Protein AF-A0A1A8UQA7-F1 (afdb_monomer_lite)

pLDDT: mean 80.78, std 19.86, range [33.59, 98.88]

Structure (mmCIF, N/CA/C/O backbone):
data_AF-A0A1A8UQA7-F1
#
_entry.id   AF-A0A1A8UQA7-F1
#
loop_
_atom_site.group_PDB
_atom_site.id
_atom_site.type_symbol
_atom_site.label_atom_id
_atom_site.label_alt_id
_atom_site.label_comp_id
_atom_site.label_asym_id
_atom_site.label_entity_id
_atom_site.label_seq_id
_atom_site.pdbx_PDB_ins_code
_atom_site.Cartn_x
_atom_site.Cartn_y
_atom_site.Cartn_z
_atom_site.occupancy
_atom_site.B_iso_or_equiv
_atom_site.auth_seq_id
_atom_site.auth_comp_id
_atom_site.auth_asym_id
_atom_site.auth_atom_id
_atom_site.pdbx_PDB_model_num
ATOM 1 N N . MET A 1 1 ? -26.616 -24.983 -10.874 1.00 41.97 1 MET A N 1
ATOM 2 C CA . MET A 1 1 ? -25.338 -25.731 -10.899 1.00 41.97 1 MET A CA 1
ATOM 3 C C . MET A 1 1 ? -24.311 -24.771 -11.499 1.00 41.97 1 MET A C 1
ATOM 5 O O . MET A 1 1 ? -24.451 -24.433 -12.657 1.00 41.97 1 MET A O 1
ATOM 9 N N . ASN A 1 2 ? -23.478 -24.057 -10.746 1.00 33.59 2 ASN A N 1
ATOM 10 C CA . ASN A 1 2 ? -22.317 -24.590 -10.046 1.00 33.59 2 ASN A CA 1
ATOM 11 C C . ASN A 1 2 ? -21.901 -23.661 -8.901 1.00 33.59 2 ASN A C 1
ATOM 13 O O . ASN A 1 2 ? -21.553 -22.502 -9.117 1.00 33.59 2 ASN A O 1
ATOM 17 N N . ALA A 1 3 ? -21.885 -24.220 -7.696 1.00 44.72 3 ALA A N 1
ATOM 18 C CA . ALA A 1 3 ? -21.107 -23.713 -6.586 1.00 44.72 3 ALA A CA 1
ATOM 19 C C . ALA A 1 3 ? -19.657 -24.179 -6.787 1.00 44.72 3 ALA A C 1
ATOM 21 O O . ALA A 1 3 ? -19.329 -25.331 -6.518 1.00 44.72 3 ALA A O 1
ATOM 22 N N . THR A 1 4 ? -18.780 -23.308 -7.283 1.00 50.03 4 THR A N 1
ATOM 23 C CA . THR A 1 4 ? -17.335 -23.542 -7.174 1.00 50.03 4 THR A CA 1
ATOM 24 C C . THR A 1 4 ? -16.897 -23.093 -5.789 1.00 50.03 4 THR A C 1
ATOM 26 O O . THR A 1 4 ? -16.721 -21.899 -5.537 1.00 50.03 4 THR A O 1
ATOM 29 N N . GLY A 1 5 ? -16.771 -24.062 -4.882 1.00 38.97 5 GLY A N 1
ATOM 30 C CA . GLY A 1 5 ? -16.192 -23.871 -3.561 1.00 38.97 5 GLY A CA 1
ATOM 31 C C . GLY A 1 5 ? -14.810 -23.232 -3.663 1.00 38.97 5 GLY A C 1
ATOM 32 O O . GLY A 1 5 ? -13.873 -23.819 -4.198 1.00 38.97 5 GLY A O 1
ATOM 33 N N . HIS A 1 6 ? -14.682 -22.015 -3.138 1.00 50.28 6 HIS A N 1
ATOM 34 C CA . HIS A 1 6 ? -13.389 -21.388 -2.903 1.00 50.28 6 HIS A CA 1
ATOM 35 C C . HIS A 1 6 ? -12.831 -21.954 -1.592 1.00 50.28 6 HIS A C 1
ATOM 37 O O . HIS A 1 6 ? -13.003 -21.384 -0.515 1.00 50.28 6 HIS A O 1
ATOM 43 N N . LEU A 1 7 ? -12.183 -23.117 -1.687 1.00 46.03 7 LEU A N 1
ATOM 44 C CA . LEU A 1 7 ? -11.185 -23.522 -0.703 1.00 46.03 7 LEU A CA 1
ATOM 45 C C . LEU A 1 7 ? -10.162 -22.387 -0.584 1.00 46.03 7 LEU A C 1
ATOM 47 O O . LEU A 1 7 ? -9.709 -21.839 -1.588 1.00 46.03 7 LEU A O 1
ATOM 51 N N . ALA A 1 8 ? -9.851 -22.007 0.650 1.00 47.38 8 ALA A N 1
ATOM 52 C CA . ALA A 1 8 ? -9.021 -20.870 1.011 1.00 47.38 8 ALA A CA 1
ATOM 53 C C . ALA A 1 8 ? -7.565 -20.996 0.507 1.00 47.38 8 ALA A C 1
ATOM 55 O O . ALA A 1 8 ? -6.640 -21.236 1.278 1.00 47.38 8 ALA A O 1
ATOM 56 N N . ALA A 1 9 ? -7.337 -20.763 -0.786 1.00 51.66 9 ALA A N 1
ATOM 57 C CA . ALA A 1 9 ? -6.061 -20.281 -1.291 1.00 51.66 9 ALA A CA 1
ATOM 58 C C . ALA A 1 9 ? -5.902 -18.849 -0.766 1.00 51.66 9 ALA A C 1
ATOM 60 O O . ALA A 1 9 ? -6.689 -17.966 -1.112 1.00 51.66 9 ALA A O 1
ATOM 61 N N . GLY A 1 10 ? -4.951 -18.623 0.146 1.00 62.53 10 GLY A N 1
ATOM 62 C CA . GLY A 1 10 ? -4.757 -17.318 0.778 1.00 62.53 10 GLY A CA 1
ATOM 63 C C . GLY A 1 10 ? -4.696 -16.213 -0.275 1.00 62.53 10 GLY A C 1
ATOM 64 O O . GLY A 1 10 ? -3.774 -16.185 -1.086 1.00 62.53 10 GLY A O 1
ATOM 65 N N . SER A 1 11 ? -5.701 -15.331 -0.291 1.00 85.94 11 SER A N 1
ATOM 66 C CA . SER A 1 11 ? -5.824 -14.319 -1.343 1.00 85.94 11 SER A CA 1
ATOM 67 C C . SER A 1 11 ? -4.550 -13.470 -1.433 1.00 85.94 11 SER A C 1
ATOM 69 O O . SER A 1 11 ? -3.936 -13.156 -0.412 1.00 85.94 11 SER A O 1
ATOM 71 N N . LEU A 1 12 ? -4.127 -13.108 -2.644 1.00 97.31 12 LEU A N 1
ATOM 72 C CA . LEU A 1 12 ? -2.979 -12.225 -2.844 1.00 97.31 12 LEU A CA 1
ATOM 73 C C . LEU A 1 12 ? -3.402 -10.759 -2.717 1.00 97.31 12 LEU A C 1
ATOM 75 O O . LEU A 1 12 ? -4.523 -10.368 -3.041 1.00 97.31 12 LEU A O 1
ATOM 79 N N . CYS A 1 13 ? -2.481 -9.920 -2.257 1.00 98.44 13 CYS A N 1
ATOM 80 C CA . CYS A 1 13 ? -2.678 -8.485 -2.157 1.00 98.44 13 CYS A CA 1
ATOM 81 C C . CYS A 1 13 ? -2.828 -7.882 -3.557 1.00 98.44 13 CYS A C 1
ATOM 83 O O . CYS A 1 13 ? -1.861 -7.838 -4.318 1.00 98.44 13 CYS A O 1
ATOM 85 N N . ALA A 1 14 ? -3.988 -7.298 -3.859 1.00 98.12 14 ALA A N 1
ATOM 86 C CA . ALA A 1 14 ? -4.275 -6.694 -5.165 1.00 98.12 14 ALA A CA 1
ATOM 87 C C . ALA A 1 14 ? -3.343 -5.513 -5.531 1.00 98.12 14 ALA A C 1
ATOM 89 O O . ALA A 1 14 ? -3.303 -5.053 -6.672 1.00 98.12 14 ALA A O 1
ATOM 90 N N . ILE A 1 15 ? -2.569 -5.000 -4.566 1.00 98.69 15 ILE A N 1
ATOM 91 C CA . ILE A 1 15 ? -1.658 -3.870 -4.754 1.00 98.69 15 ILE A CA 1
ATOM 92 C C . ILE A 1 15 ? -0.243 -4.347 -5.084 1.00 98.69 15 ILE A C 1
ATOM 94 O O . ILE A 1 15 ? 0.372 -3.806 -5.997 1.00 98.69 15 ILE A O 1
ATOM 98 N N . CYS A 1 16 ? 0.301 -5.315 -4.349 1.00 98.56 16 CYS A N 1
ATOM 99 C CA . CYS A 1 16 ? 1.714 -5.689 -4.472 1.00 98.56 16 CYS A CA 1
ATOM 100 C C . CYS A 1 16 ? 1.970 -7.191 -4.633 1.00 98.56 16 CYS A C 1
ATOM 102 O O . CYS A 1 16 ? 3.125 -7.588 -4.629 1.00 98.56 16 CYS A O 1
ATOM 104 N N . GLY A 1 17 ? 0.932 -8.026 -4.717 1.00 98.00 17 GLY A N 1
ATOM 105 C CA . GLY A 1 17 ? 1.064 -9.479 -4.895 1.00 98.00 17 GLY A CA 1
ATOM 106 C C . GLY A 1 17 ? 1.566 -10.254 -3.671 1.00 98.00 17 GLY A C 1
ATOM 107 O O . GLY A 1 17 ? 1.651 -11.470 -3.718 1.00 98.00 17 GLY A O 1
ATOM 108 N N . ASP A 1 18 ? 1.875 -9.572 -2.567 1.00 98.00 18 ASP A N 1
ATOM 109 C CA . ASP A 1 18 ? 2.233 -10.191 -1.282 1.00 98.00 18 ASP A CA 1
ATOM 110 C C . ASP A 1 18 ? 1.034 -10.943 -0.675 1.00 98.00 18 ASP A C 1
ATOM 112 O O . ASP A 1 18 ? -0.110 -10.678 -1.053 1.00 98.00 18 ASP A O 1
ATOM 116 N N . ARG A 1 19 ? 1.258 -11.827 0.303 1.00 97.75 19 ARG A N 1
ATOM 117 C CA . ARG A 1 19 ? 0.172 -12.571 0.965 1.00 97.75 19 ARG A CA 1
ATOM 118 C C . ARG A 1 19 ? -0.821 -11.591 1.602 1.00 97.75 19 ARG A C 1
ATOM 120 O O . ARG A 1 19 ? -0.430 -10.759 2.426 1.00 97.75 19 ARG A O 1
ATOM 127 N N . ALA A 1 20 ? -2.097 -11.642 1.215 1.00 97.88 20 ALA A N 1
ATOM 128 C CA . ALA A 1 20 ? -3.097 -10.787 1.843 1.00 97.88 20 ALA A CA 1
ATOM 129 C C . ALA A 1 20 ? -3.452 -11.315 3.231 1.00 97.88 20 ALA A C 1
ATOM 131 O O . ALA A 1 20 ? -3.506 -12.521 3.469 1.00 97.88 20 ALA A O 1
ATOM 132 N N . THR A 1 21 ? -3.733 -10.381 4.132 1.00 97.12 21 THR A N 1
ATOM 133 C CA . THR A 1 21 ? -4.232 -10.677 5.480 1.00 97.12 21 THR A CA 1
ATOM 134 C C . THR A 1 21 ? -5.752 -10.548 5.562 1.00 97.12 21 THR A C 1
ATOM 136 O O . THR A 1 21 ? -6.346 -10.874 6.582 1.00 97.12 21 THR A O 1
ATOM 139 N N . GLY A 1 22 ? -6.391 -10.073 4.489 1.00 96.00 22 GLY A N 1
ATOM 140 C CA . GLY A 1 22 ? -7.838 -9.945 4.364 1.00 96.00 22 GLY A CA 1
ATOM 141 C C . GLY A 1 22 ? -8.240 -8.748 3.504 1.00 96.00 22 GLY A C 1
ATOM 142 O O . GLY A 1 22 ? -7.428 -8.170 2.774 1.00 96.00 22 GLY A O 1
ATOM 143 N N . LYS A 1 23 ? -9.515 -8.361 3.603 1.00 97.31 23 LYS A N 1
ATOM 144 C CA . LYS A 1 23 ? -10.062 -7.169 2.947 1.00 97.31 23 LYS A CA 1
ATOM 145 C C . LYS A 1 23 ? -9.850 -5.947 3.841 1.00 97.31 23 LYS A C 1
ATOM 147 O O . LYS A 1 23 ? -10.428 -5.864 4.918 1.00 97.31 23 LYS A O 1
ATOM 152 N N . HIS A 1 24 ? -9.076 -4.971 3.371 1.00 98.06 24 HIS A N 1
ATOM 153 C CA . HIS A 1 24 ? -8.838 -3.711 4.084 1.00 98.06 24 HIS A CA 1
ATOM 154 C C . HIS A 1 24 ? -9.295 -2.534 3.230 1.00 98.06 24 HIS A C 1
ATOM 156 O O . HIS A 1 24 ? -8.912 -2.414 2.067 1.00 98.06 24 HIS A O 1
ATOM 162 N N . TYR A 1 25 ? -10.129 -1.669 3.810 1.00 98.44 25 TYR A N 1
ATOM 163 C CA . TYR A 1 25 ? -10.682 -0.475 3.155 1.00 98.44 25 TYR A CA 1
ATOM 164 C C . TYR A 1 25 ? -11.380 -0.751 1.813 1.00 98.44 25 TYR A C 1
ATOM 166 O O . TYR A 1 25 ? -11.435 0.128 0.966 1.00 98.44 25 TYR A O 1
ATOM 174 N N . GLY A 1 26 ? -11.898 -1.962 1.596 1.00 97.38 26 GLY A N 1
ATOM 175 C CA . GLY A 1 26 ? -12.605 -2.330 0.365 1.00 97.38 26 GLY A CA 1
ATOM 176 C C . GLY A 1 26 ? -11.859 -3.287 -0.569 1.00 97.38 26 GLY A C 1
ATOM 177 O O . GLY A 1 26 ? -12.516 -3.890 -1.411 1.00 97.38 26 GLY A O 1
ATOM 178 N N . ALA A 1 27 ? -10.555 -3.526 -0.380 1.00 97.88 27 ALA A N 1
ATOM 179 C CA . ALA A 1 27 ? -9.753 -4.371 -1.275 1.00 97.88 27 ALA A CA 1
ATOM 180 C C . ALA A 1 27 ? -8.955 -5.458 -0.533 1.00 97.88 27 ALA A C 1
ATOM 182 O O . ALA A 1 27 ? -8.481 -5.234 0.586 1.00 97.88 27 ALA A O 1
ATOM 183 N N . SER A 1 28 ? -8.754 -6.623 -1.166 1.00 98.00 28 SER A N 1
ATOM 184 C CA . SER A 1 28 ? -7.845 -7.651 -0.632 1.00 98.00 28 SER A CA 1
ATOM 185 C C . SER A 1 28 ? -6.408 -7.123 -0.603 1.00 98.00 28 SER A C 1
ATOM 187 O O . SER A 1 28 ? -5.871 -6.674 -1.621 1.00 98.00 28 SER A O 1
ATOM 189 N N . SER A 1 29 ? -5.789 -7.105 0.579 1.00 98.50 29 SER A N 1
ATOM 190 C CA . SER A 1 29 ? -4.465 -6.511 0.760 1.00 98.50 29 SER A CA 1
ATOM 191 C C . SER A 1 29 ? -3.665 -7.097 1.924 1.00 98.50 29 SER A C 1
ATOM 193 O O . SER A 1 29 ? -4.199 -7.651 2.878 1.00 98.50 29 SER A O 1
ATOM 195 N N . CYS A 1 30 ? -2.341 -6.973 1.832 1.00 98.69 30 CYS A N 1
ATOM 196 C CA . CYS A 1 30 ? -1.403 -7.265 2.918 1.00 98.69 30 CYS A CA 1
ATOM 197 C C . CYS A 1 30 ? -1.347 -6.107 3.935 1.00 98.69 30 CYS A C 1
ATOM 199 O O . CYS A 1 30 ? -1.660 -4.956 3.593 1.00 98.69 30 CYS A O 1
ATOM 201 N N . ASP A 1 31 ? -0.797 -6.358 5.123 1.00 98.50 31 ASP A N 1
ATOM 202 C CA . ASP A 1 31 ? -0.645 -5.343 6.180 1.00 98.50 31 ASP A CA 1
ATOM 203 C C . ASP A 1 31 ? 0.198 -4.133 5.758 1.00 98.50 31 ASP A C 1
ATOM 205 O O . ASP A 1 31 ? -0.094 -2.992 6.131 1.00 98.50 31 ASP A O 1
ATOM 209 N N . GLY A 1 32 ? 1.204 -4.346 4.905 1.00 98.56 32 GLY A N 1
ATOM 210 C CA . GLY A 1 32 ? 2.041 -3.265 4.387 1.00 98.56 32 GLY A CA 1
ATOM 211 C C . GLY A 1 32 ? 1.245 -2.244 3.566 1.00 98.56 32 GLY A C 1
ATOM 212 O O . GLY A 1 32 ? 1.409 -1.035 3.741 1.00 98.56 32 GLY A O 1
ATOM 213 N N . CYS A 1 33 ? 0.363 -2.714 2.680 1.00 98.81 33 CYS A N 1
ATOM 214 C CA . CYS A 1 33 ? -0.484 -1.850 1.853 1.00 98.81 33 CYS A CA 1
ATOM 215 C C . CYS A 1 33 ? -1.6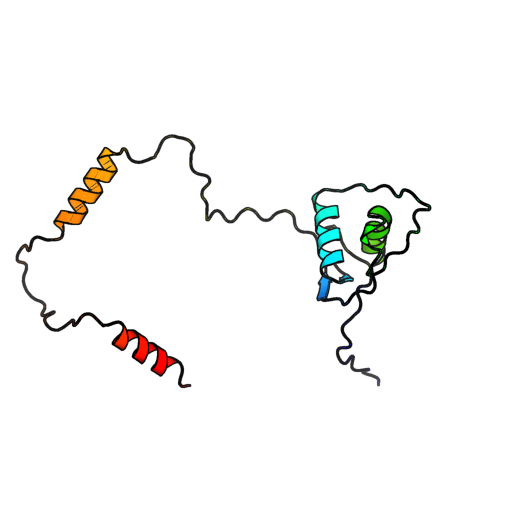62 -1.268 2.643 1.00 98.81 33 CYS A C 1
ATOM 217 O O . CYS A 1 33 ? -1.957 -0.087 2.466 1.00 98.81 33 CYS A O 1
ATOM 219 N N . LYS A 1 34 ? -2.244 -2.029 3.581 1.00 98.56 34 LYS A N 1
ATOM 220 C CA . LYS A 1 34 ? -3.216 -1.524 4.566 1.00 98.56 34 LYS A CA 1
ATOM 221 C C . LYS A 1 34 ? -2.655 -0.325 5.335 1.00 98.56 34 LYS A C 1
ATOM 223 O O . LYS A 1 34 ? -3.264 0.743 5.372 1.00 98.56 34 LYS A O 1
ATOM 228 N N . GLY A 1 35 ? -1.487 -0.487 5.957 1.00 98.56 35 GLY A N 1
ATOM 229 C CA . GLY A 1 35 ? -0.862 0.556 6.769 1.00 98.56 35 GLY A CA 1
ATOM 230 C C . GLY A 1 35 ? -0.410 1.757 5.942 1.00 98.56 35 GLY A C 1
ATOM 231 O O . GLY A 1 35 ? -0.563 2.896 6.380 1.00 98.56 35 GLY A O 1
ATOM 232 N N . PHE A 1 36 ? 0.116 1.511 4.739 1.00 98.81 36 PHE A N 1
ATOM 233 C CA . PHE A 1 36 ? 0.476 2.569 3.801 1.00 98.81 36 PHE A CA 1
ATOM 234 C C . PHE A 1 36 ? -0.739 3.428 3.436 1.00 98.81 36 PHE A C 1
ATOM 236 O O . PHE A 1 36 ? -0.707 4.629 3.691 1.00 98.81 36 PHE A O 1
ATOM 243 N N . PHE A 1 37 ? -1.823 2.813 2.950 1.00 98.81 37 PHE A N 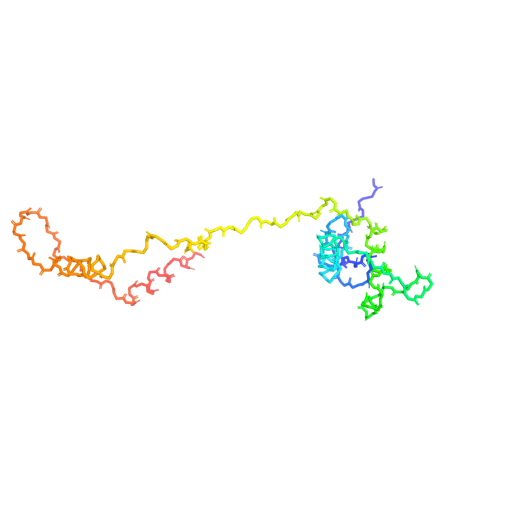1
ATOM 244 C CA . PHE A 1 37 ? -3.045 3.524 2.573 1.00 98.81 37 PHE A CA 1
ATOM 245 C C . PHE A 1 37 ? -3.603 4.350 3.736 1.00 98.81 37 PHE A C 1
ATOM 247 O O . PHE A 1 37 ? -3.841 5.546 3.591 1.00 98.81 37 PHE A O 1
ATOM 254 N N . ARG A 1 38 ? -3.690 3.745 4.929 1.00 98.31 38 ARG A N 1
ATOM 255 C CA . ARG A 1 38 ? -4.146 4.415 6.153 1.00 98.31 38 ARG A CA 1
ATOM 256 C C . ARG A 1 38 ? -3.371 5.702 6.451 1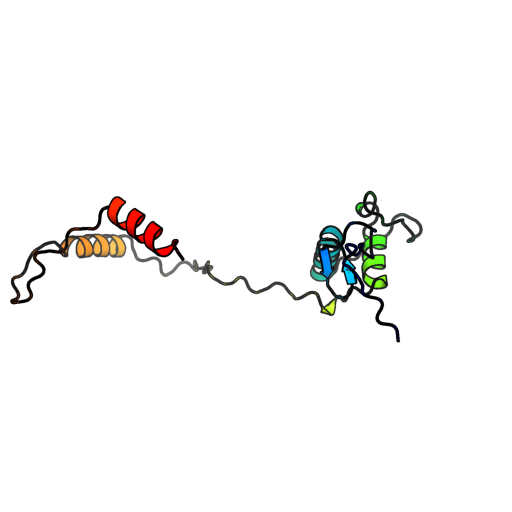.00 98.31 38 ARG A C 1
ATOM 258 O O . ARG A 1 38 ? -3.981 6.732 6.723 1.00 98.31 38 ARG A O 1
ATOM 265 N N . ARG A 1 39 ? -2.033 5.641 6.434 1.00 98.19 39 ARG A N 1
ATOM 266 C CA . ARG A 1 39 ? -1.168 6.802 6.715 1.00 98.19 39 ARG A CA 1
ATOM 267 C C . ARG A 1 39 ? -1.271 7.858 5.622 1.00 98.19 39 ARG A C 1
ATOM 269 O O . ARG A 1 39 ? -1.292 9.042 5.938 1.00 98.19 39 ARG A O 1
ATOM 276 N N . SER A 1 40 ? -1.337 7.431 4.363 1.00 98.50 40 SER A N 1
ATOM 277 C CA . SER A 1 40 ? -1.474 8.328 3.218 1.00 98.50 40 SER A CA 1
ATOM 278 C C . SER A 1 40 ? -2.781 9.108 3.250 1.00 98.50 40 SER A C 1
ATOM 280 O O . SER A 1 40 ? -2.748 10.317 3.061 1.00 98.50 40 SER A O 1
ATOM 282 N N . VAL A 1 41 ? -3.902 8.450 3.556 1.00 98.00 41 VAL A N 1
ATOM 283 C CA . VAL A 1 41 ? -5.216 9.102 3.629 1.00 98.00 41 VAL A CA 1
ATOM 284 C C . VAL A 1 41 ? -5.320 10.026 4.844 1.00 98.00 41 VAL A C 1
ATOM 286 O O . VAL A 1 41 ? -5.676 11.185 4.678 1.00 98.00 41 VAL A O 1
ATOM 289 N N . ARG A 1 42 ? -4.938 9.567 6.047 1.00 96.00 42 ARG A N 1
ATOM 290 C CA . ARG A 1 42 ? -5.010 10.382 7.282 1.00 96.00 42 ARG A CA 1
ATOM 291 C C . ARG A 1 42 ? -4.255 11.702 7.182 1.00 96.00 42 ARG A C 1
ATOM 293 O O . ARG A 1 42 ? -4.742 12.729 7.628 1.00 96.00 42 ARG A O 1
ATOM 300 N N . LYS A 1 43 ? -3.047 11.659 6.620 1.00 96.12 43 LYS A N 1
ATOM 301 C CA . LYS A 1 43 ? -2.191 12.840 6.462 1.00 96.12 43 LYS A CA 1
ATOM 302 C C . LYS A 1 43 ? -2.445 13.587 5.153 1.00 96.12 43 LYS A C 1
ATOM 304 O O . LYS A 1 43 ? -1.663 14.469 4.819 1.00 96.12 43 LYS A O 1
ATOM 309 N N . ASN A 1 44 ? -3.466 13.183 4.391 1.00 95.94 44 ASN A N 1
ATOM 310 C CA . ASN A 1 44 ? -3.764 13.687 3.054 1.00 95.94 44 ASN A CA 1
ATOM 311 C C . ASN A 1 44 ? -2.499 13.832 2.179 1.00 95.94 44 ASN A C 1
ATOM 313 O O . ASN A 1 44 ? -2.236 14.870 1.576 1.00 95.94 44 ASN A O 1
ATOM 317 N N . HIS A 1 45 ? -1.649 12.802 2.176 1.00 97.31 45 HIS A N 1
ATOM 318 C CA . HIS A 1 45 ? -0.345 12.874 1.530 1.00 97.31 45 HIS A CA 1
ATOM 319 C C . HIS A 1 45 ? -0.476 12.974 0.008 1.00 97.31 45 HIS A C 1
ATOM 321 O O . HIS A 1 45 ? -0.933 12.041 -0.655 1.00 97.31 45 HIS A O 1
ATOM 327 N N . MET A 1 46 ? 0.054 14.059 -0.549 1.00 96.94 46 MET A N 1
ATOM 328 C CA . MET A 1 46 ? 0.251 14.227 -1.985 1.00 96.94 46 MET A CA 1
ATOM 329 C C . MET A 1 46 ? 1.659 13.759 -2.356 1.00 96.94 46 MET A C 1
ATOM 331 O O . MET A 1 46 ? 2.656 14.394 -2.022 1.00 96.94 46 MET A O 1
ATOM 335 N N . TYR A 1 47 ? 1.757 12.608 -3.017 1.00 98.44 47 TYR A N 1
ATOM 336 C CA . TYR A 1 47 ? 3.035 12.096 -3.512 1.00 98.44 47 TYR A CA 1
ATOM 337 C C . TYR A 1 47 ? 3.258 12.499 -4.969 1.00 98.44 47 TYR A C 1
ATOM 339 O O . TYR A 1 47 ? 2.319 12.500 -5.759 1.00 98.44 47 TYR A O 1
ATOM 347 N N . SER A 1 48 ? 4.517 12.709 -5.349 1.00 98.25 48 SER A N 1
ATOM 348 C CA . SER A 1 48 ? 4.930 12.888 -6.745 1.00 98.25 48 SER A CA 1
ATOM 349 C C . SER A 1 48 ? 5.702 11.663 -7.232 1.00 98.25 48 SER A C 1
ATOM 351 O O . SER A 1 48 ? 6.515 11.088 -6.504 1.00 98.25 48 SER A O 1
ATOM 353 N N . CYS A 1 49 ? 5.435 11.228 -8.463 1.00 98.50 49 CYS A N 1
ATOM 354 C CA . CYS A 1 49 ? 6.273 10.230 -9.124 1.00 98.50 49 CYS A CA 1
ATOM 355 C C . CYS A 1 49 ? 7.532 10.906 -9.670 1.00 98.50 49 CYS A C 1
ATOM 357 O O . CYS A 1 49 ? 7.435 11.990 -10.231 1.00 98.50 49 CYS A O 1
ATOM 359 N N . ARG A 1 50 ? 8.685 10.243 -9.549 1.00 97.81 50 ARG A N 1
ATOM 360 C CA . ARG A 1 50 ? 9.962 10.679 -10.145 1.00 97.81 50 ARG A CA 1
ATOM 361 C C . ARG A 1 50 ? 10.241 10.045 -11.516 1.00 97.81 50 ARG A C 1
ATOM 363 O O . ARG A 1 50 ? 11.308 10.235 -12.073 1.00 97.81 50 ARG A O 1
ATOM 370 N N . PHE A 1 51 ? 9.296 9.254 -12.018 1.00 96.25 51 PHE A N 1
ATOM 371 C CA . PHE A 1 51 ? 9.397 8.474 -13.253 1.00 96.25 51 PHE A CA 1
ATOM 372 C C . PHE A 1 51 ? 8.127 8.694 -14.101 1.00 96.25 51 PHE A C 1
ATOM 374 O O . PHE A 1 51 ? 7.389 9.656 -13.898 1.00 96.25 51 PHE A O 1
ATOM 381 N N . SER A 1 52 ? 7.786 7.750 -14.979 1.00 97.25 52 SER A 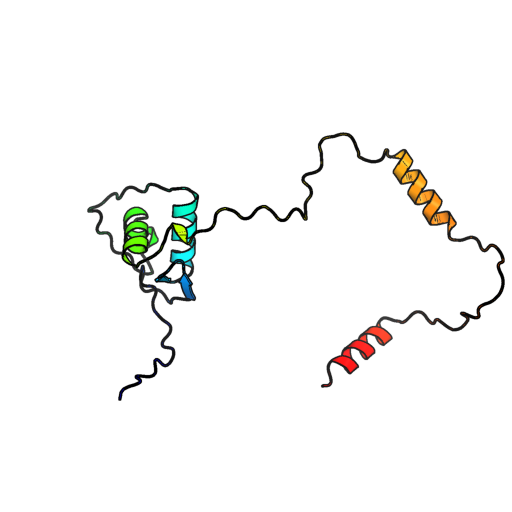N 1
ATOM 382 C CA . SER A 1 52 ? 6.644 7.799 -15.908 1.00 97.25 52 SER A CA 1
ATOM 383 C C . SER A 1 52 ? 5.255 7.548 -15.289 1.00 97.25 52 SER A C 1
ATOM 385 O O . SER A 1 52 ? 4.315 7.196 -16.000 1.00 97.25 52 SER A O 1
ATOM 387 N N . ARG A 1 53 ? 5.090 7.685 -13.960 1.00 97.69 53 ARG A N 1
ATOM 388 C CA . ARG A 1 53 ? 3.817 7.422 -13.236 1.00 97.69 53 ARG A CA 1
ATOM 389 C C . ARG A 1 53 ? 3.250 6.001 -13.431 1.00 97.69 53 ARG A C 1
ATOM 391 O O . ARG A 1 53 ? 2.066 5.766 -13.168 1.00 97.69 53 ARG A O 1
ATOM 398 N N . GLN A 1 54 ? 4.106 5.065 -13.841 1.00 97.69 54 GLN A N 1
ATOM 399 C CA . GLN A 1 54 ? 3.795 3.665 -14.158 1.00 97.69 54 GLN A CA 1
ATOM 400 C C . GLN A 1 54 ? 4.762 2.689 -13.462 1.00 97.69 54 GLN A C 1
ATOM 402 O O . GLN A 1 54 ? 5.031 1.600 -13.953 1.00 97.69 54 GLN A O 1
ATOM 407 N N . CYS A 1 55 ? 5.314 3.074 -12.307 1.00 98.38 55 CYS A N 1
ATOM 408 C CA . CYS A 1 55 ? 6.240 2.216 -11.565 1.00 98.38 55 CYS A CA 1
ATOM 409 C C . CYS A 1 55 ? 5.580 0.891 -11.169 1.00 98.38 55 CYS A C 1
ATOM 411 O O . CYS A 1 55 ? 4.445 0.879 -10.682 1.00 98.38 55 CYS A O 1
ATOM 413 N N . ILE A 1 56 ? 6.337 -0.197 -11.304 1.00 98.00 56 ILE A N 1
ATOM 414 C CA . ILE A 1 56 ? 5.943 -1.528 -10.845 1.00 98.00 56 ILE A CA 1
ATOM 415 C C . ILE A 1 56 ? 5.788 -1.504 -9.319 1.00 98.00 56 ILE A C 1
ATOM 417 O O . ILE A 1 56 ? 6.597 -0.924 -8.593 1.00 98.00 56 ILE A O 1
ATOM 421 N N . VAL A 1 57 ? 4.703 -2.108 -8.838 1.00 98.62 57 VAL A N 1
ATOM 422 C CA . VAL A 1 57 ? 4.401 -2.262 -7.411 1.00 98.62 57 VAL A CA 1
ATOM 423 C C . VAL A 1 57 ? 4.208 -3.750 -7.154 1.00 98.62 57 VAL A C 1
ATOM 425 O O . VAL A 1 57 ? 3.121 -4.283 -7.389 1.00 98.62 57 VAL A O 1
ATOM 428 N N . ASP A 1 58 ? 5.276 -4.388 -6.692 1.00 98.31 58 ASP A N 1
ATOM 429 C CA . ASP A 1 58 ? 5.378 -5.789 -6.276 1.00 98.31 58 ASP A CA 1
ATOM 430 C C . ASP A 1 58 ? 5.820 -5.867 -4.796 1.00 98.31 58 ASP A C 1
ATOM 432 O O . ASP A 1 58 ? 5.921 -4.839 -4.113 1.00 98.31 58 ASP A O 1
ATOM 436 N N . LYS A 1 59 ? 6.034 -7.069 -4.254 1.00 97.88 59 LYS A N 1
ATOM 437 C CA . LYS A 1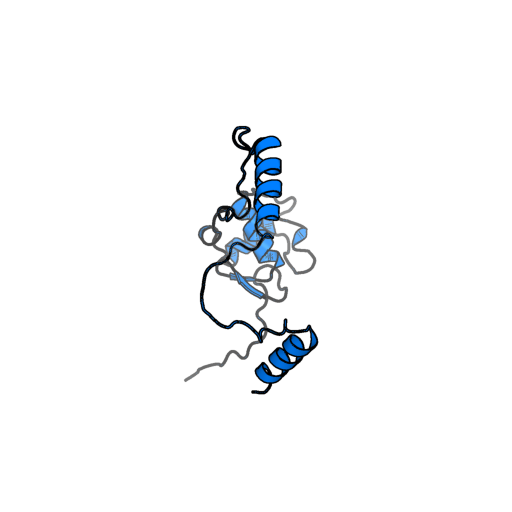 59 ? 6.395 -7.260 -2.840 1.00 97.88 59 LYS A CA 1
ATOM 438 C C . LYS A 1 59 ? 7.681 -6.515 -2.466 1.00 97.88 59 LYS A C 1
ATOM 440 O O . LYS A 1 59 ? 7.699 -5.839 -1.433 1.00 97.88 59 LYS A O 1
ATOM 445 N N . ASP A 1 60 ? 8.691 -6.576 -3.327 1.00 97.81 60 ASP A N 1
ATOM 446 C CA . ASP A 1 60 ? 10.055 -6.134 -3.025 1.00 97.81 60 ASP A CA 1
ATOM 447 C C . ASP A 1 60 ? 10.265 -4.640 -3.310 1.00 97.81 60 ASP A C 1
ATOM 449 O O . ASP A 1 60 ? 10.940 -3.933 -2.562 1.00 97.81 60 ASP A O 1
ATOM 453 N N . LYS A 1 61 ? 9.623 -4.112 -4.355 1.00 96.81 61 LYS A N 1
ATOM 454 C CA . LYS A 1 61 ? 9.814 -2.747 -4.867 1.00 96.81 61 LYS A CA 1
ATOM 455 C C . LYS A 1 61 ? 8.615 -1.831 -4.623 1.00 96.81 61 LYS A C 1
ATOM 457 O O . LYS A 1 61 ? 8.655 -0.660 -5.006 1.00 96.81 61 LYS A O 1
ATOM 462 N N . ARG A 1 62 ? 7.567 -2.265 -3.901 1.00 98.38 62 ARG A N 1
ATOM 463 C CA . ARG A 1 62 ? 6.417 -1.396 -3.528 1.00 98.38 62 ARG A CA 1
ATOM 464 C C . ARG A 1 62 ? 6.803 -0.091 -2.825 1.00 98.38 62 ARG A C 1
ATOM 466 O O . ARG A 1 62 ? 6.006 0.843 -2.812 1.00 98.38 62 ARG A O 1
ATOM 473 N N . ASN A 1 63 ? 7.982 -0.006 -2.213 1.00 98.19 63 ASN A N 1
ATOM 474 C CA . ASN A 1 63 ? 8.448 1.203 -1.530 1.00 98.19 63 ASN A CA 1
ATOM 475 C C . ASN A 1 63 ? 9.169 2.203 -2.457 1.00 98.19 63 ASN A C 1
ATOM 477 O O . ASN A 1 63 ? 9.342 3.352 -2.054 1.00 98.19 63 ASN A O 1
ATOM 481 N N . GLN A 1 64 ? 9.515 1.816 -3.692 1.00 98.12 64 GLN A N 1
ATOM 482 C CA . GLN A 1 64 ? 10.267 2.648 -4.641 1.00 98.12 64 GLN A CA 1
ATOM 483 C C . GLN A 1 64 ? 9.501 3.911 -5.060 1.00 98.12 64 GLN A C 1
ATOM 485 O O . GLN A 1 64 ? 10.084 4.979 -5.241 1.00 98.12 64 GLN A O 1
ATOM 490 N N . CYS A 1 65 ? 8.176 3.812 -5.212 1.00 98.69 65 CYS A N 1
ATOM 491 C CA . CYS A 1 65 ? 7.346 4.940 -5.620 1.00 98.69 65 CYS A CA 1
ATOM 492 C C . CYS A 1 65 ? 6.023 4.996 -4.850 1.00 98.69 65 CYS A C 1
ATOM 494 O O . CYS A 1 65 ? 5.062 4.284 -5.153 1.00 98.69 65 CYS A O 1
ATOM 496 N N . ARG A 1 66 ? 5.945 5.920 -3.884 1.00 98.75 66 ARG A N 1
ATOM 497 C CA . ARG A 1 66 ? 4.737 6.150 -3.074 1.00 98.75 66 ARG A CA 1
ATOM 498 C C . ARG A 1 66 ? 3.544 6.616 -3.914 1.00 98.75 66 ARG A C 1
ATOM 500 O O . ARG A 1 66 ? 2.431 6.166 -3.661 1.00 98.75 66 ARG A O 1
ATOM 507 N N . TYR A 1 67 ? 3.773 7.442 -4.940 1.00 98.81 67 TYR A N 1
ATOM 508 C CA . TYR A 1 67 ? 2.716 7.872 -5.862 1.00 98.81 67 TYR A CA 1
ATOM 509 C C . TYR A 1 67 ? 2.058 6.679 -6.564 1.00 98.81 67 TYR A C 1
ATOM 511 O O . TYR A 1 67 ? 0.848 6.495 -6.460 1.00 98.81 67 TYR A O 1
ATOM 519 N N . CYS A 1 68 ? 2.849 5.833 -7.231 1.00 98.88 68 CYS A N 1
ATOM 520 C CA . CYS A 1 68 ? 2.319 4.689 -7.977 1.00 98.88 68 CYS A CA 1
ATOM 521 C C . CYS A 1 68 ? 1.657 3.669 -7.048 1.00 98.88 68 CYS A C 1
ATOM 523 O O . CYS A 1 68 ? 0.604 3.130 -7.385 1.00 98.88 68 CYS A O 1
ATOM 525 N N . ARG A 1 69 ? 2.215 3.460 -5.848 1.00 98.88 69 ARG A N 1
ATOM 526 C CA . ARG A 1 69 ? 1.599 2.599 -4.835 1.00 98.88 69 ARG A CA 1
ATOM 527 C C . ARG A 1 69 ? 0.235 3.123 -4.391 1.00 98.88 69 ARG A C 1
ATOM 529 O O . ARG A 1 69 ? -0.718 2.352 -4.394 1.00 98.88 69 ARG A O 1
ATOM 536 N N . LEU A 1 70 ? 0.120 4.411 -4.058 1.00 98.88 70 LEU A N 1
ATOM 537 C CA . LEU A 1 70 ? -1.149 5.008 -3.623 1.00 98.88 70 LEU A CA 1
ATOM 538 C C . LEU A 1 70 ? -2.180 5.029 -4.754 1.00 98.88 70 LEU A C 1
ATOM 540 O O . LEU A 1 70 ? -3.330 4.651 -4.546 1.00 98.88 70 LEU A O 1
ATOM 544 N N . LYS A 1 71 ? -1.754 5.363 -5.977 1.00 98.69 71 LYS A N 1
ATOM 545 C CA . LYS A 1 71 ? -2.589 5.259 -7.180 1.00 98.69 71 LYS A CA 1
ATOM 546 C C . LYS A 1 71 ? -3.116 3.833 -7.370 1.00 98.69 71 LYS A C 1
ATOM 548 O O . LYS A 1 71 ? -4.293 3.652 -7.669 1.00 98.69 71 LYS A O 1
ATOM 553 N N . LYS A 1 72 ? -2.273 2.812 -7.177 1.00 98.69 72 LYS A N 1
ATOM 554 C CA . LYS A 1 72 ? -2.680 1.403 -7.284 1.00 98.69 72 LYS A CA 1
ATOM 555 C C . LYS A 1 72 ? -3.626 0.979 -6.154 1.00 98.69 72 LYS A C 1
ATOM 557 O O . LYS A 1 72 ? -4.549 0.226 -6.432 1.00 98.69 72 LYS A O 1
ATOM 562 N N . CYS A 1 73 ? -3.468 1.501 -4.933 1.00 98.88 73 CYS A N 1
ATOM 563 C CA . CYS A 1 73 ? -4.440 1.302 -3.849 1.00 98.88 73 CYS A CA 1
ATOM 564 C C . CYS A 1 73 ? -5.850 1.751 -4.262 1.00 98.88 73 CYS A C 1
ATOM 566 O O . CYS A 1 73 ? -6.789 0.965 -4.156 1.00 98.88 73 CYS A O 1
ATOM 568 N N . PHE A 1 74 ? -5.991 2.974 -4.786 1.00 98.69 74 PHE A N 1
ATOM 569 C CA . PHE A 1 74 ? -7.286 3.476 -5.258 1.00 98.69 74 PHE A CA 1
ATOM 570 C C . PHE A 1 74 ? -7.833 2.659 -6.433 1.00 98.69 74 PHE A C 1
ATOM 572 O O . PHE A 1 74 ? -8.994 2.266 -6.413 1.00 98.69 74 PHE A O 1
ATOM 579 N N . ARG A 1 75 ? -6.988 2.320 -7.418 1.00 98.44 75 ARG A N 1
ATOM 580 C CA . ARG A 1 75 ? -7.386 1.468 -8.557 1.00 98.44 75 ARG A CA 1
ATOM 581 C C . ARG A 1 75 ? -7.870 0.079 -8.135 1.00 98.44 75 ARG A C 1
ATOM 583 O O . ARG A 1 75 ? -8.737 -0.473 -8.795 1.00 98.44 75 ARG A O 1
ATOM 590 N N . ALA A 1 76 ? -7.314 -0.479 -7.061 1.00 98.12 76 ALA A N 1
ATOM 591 C CA . ALA A 1 76 ? -7.732 -1.764 -6.507 1.00 98.12 76 ALA A CA 1
ATOM 592 C C . ALA A 1 76 ? -9.033 -1.680 -5.680 1.00 98.12 76 ALA A C 1
ATOM 594 O O . ALA A 1 76 ? -9.477 -2.698 -5.156 1.00 98.12 76 ALA A O 1
ATOM 595 N N . GLY A 1 77 ? -9.628 -0.491 -5.531 1.00 98.31 77 GLY A N 1
ATOM 596 C CA . GLY A 1 77 ? -10.885 -0.289 -4.808 1.00 98.31 77 GLY A CA 1
ATOM 597 C C . GLY A 1 77 ? -10.728 0.050 -3.325 1.00 98.31 77 GLY A C 1
ATOM 598 O O . GLY A 1 77 ? -11.685 -0.111 -2.568 1.00 98.31 77 GLY A O 1
ATOM 599 N N . MET A 1 78 ? -9.550 0.509 -2.878 1.00 98.69 78 MET A N 1
ATOM 600 C CA . MET A 1 78 ? -9.421 1.053 -1.523 1.00 98.69 78 MET A CA 1
ATOM 601 C C . MET A 1 78 ? -10.128 2.409 -1.412 1.00 98.69 78 MET A C 1
ATOM 603 O O . MET A 1 78 ? -9.842 3.340 -2.164 1.00 98.69 78 MET A O 1
ATOM 607 N N . LYS A 1 79 ? -11.025 2.515 -0.435 1.00 98.19 79 LYS A N 1
ATOM 608 C CA . LYS A 1 79 ? -11.916 3.647 -0.177 1.00 98.19 79 LYS A CA 1
ATOM 609 C C . LYS A 1 79 ? -11.339 4.561 0.899 1.00 98.19 79 LYS A C 1
ATOM 611 O O . LYS A 1 79 ? -11.077 4.103 2.013 1.00 98.19 79 LYS A O 1
ATOM 616 N N . LYS A 1 80 ? -11.133 5.848 0.592 1.00 97.44 80 LYS A N 1
ATOM 617 C CA . LYS A 1 80 ? -10.593 6.823 1.565 1.00 97.44 80 LYS A CA 1
ATOM 618 C C . LYS A 1 80 ? -11.566 7.046 2.722 1.00 97.44 80 LYS A C 1
ATOM 620 O O . LYS A 1 80 ? -11.148 7.179 3.860 1.00 97.44 80 LYS A O 1
ATOM 625 N N . GLU A 1 81 ? -12.855 7.000 2.425 1.00 96.06 81 GLU A N 1
ATOM 626 C CA . GLU A 1 81 ? -13.981 7.145 3.339 1.00 96.06 81 GLU A CA 1
ATOM 627 C C . GLU A 1 81 ? -14.082 5.990 4.347 1.00 96.06 81 GLU A C 1
ATOM 629 O O . GLU A 1 81 ? -14.616 6.165 5.435 1.00 96.06 81 GLU A O 1
ATOM 634 N N . ALA A 1 82 ? -13.500 4.825 4.040 1.00 96.50 82 ALA A N 1
ATOM 635 C CA . ALA A 1 82 ? -13.389 3.718 4.990 1.00 96.50 82 ALA A CA 1
ATOM 636 C C . ALA A 1 82 ? -12.260 3.927 6.021 1.00 96.50 82 ALA A C 1
ATOM 638 O O . ALA A 1 82 ? -12.095 3.125 6.944 1.00 96.50 82 ALA A O 1
ATOM 639 N N . VAL A 1 83 ? -11.437 4.967 5.860 1.00 96.50 83 VAL A N 1
ATOM 640 C CA . VAL A 1 83 ? -10.378 5.323 6.804 1.00 96.50 83 VAL A CA 1
ATOM 641 C C . VAL A 1 83 ? -10.976 6.245 7.860 1.00 96.50 83 VAL A C 1
ATOM 643 O O . VAL A 1 83 ? -11.079 7.447 7.654 1.00 96.50 83 VAL A O 1
ATOM 646 N N . GLN A 1 84 ? -11.334 5.678 9.011 1.00 89.44 84 GLN A N 1
ATOM 647 C CA . GLN A 1 84 ? -11.798 6.461 10.158 1.00 89.44 84 GLN A CA 1
ATOM 648 C C . GLN A 1 84 ? -10.727 7.462 10.616 1.00 89.44 84 GLN A C 1
ATOM 650 O O . GLN A 1 84 ? -9.525 7.135 10.601 1.00 89.44 84 GLN A O 1
ATOM 655 N N . ASN A 1 85 ? -11.186 8.632 11.071 1.00 80.69 85 ASN A N 1
ATOM 656 C CA . ASN A 1 85 ? -10.378 9.637 11.759 1.00 80.69 85 ASN A CA 1
ATOM 657 C C . ASN A 1 85 ? -9.691 9.040 12.998 1.00 80.69 85 ASN A C 1
ATOM 659 O O . ASN A 1 85 ? -9.955 7.900 13.397 1.00 80.69 85 ASN A O 1
ATOM 663 N N . GLU A 1 86 ? -8.725 9.767 13.561 1.00 78.94 86 GLU A N 1
ATOM 664 C CA . GLU A 1 86 ? -8.114 9.341 14.819 1.00 78.94 86 GLU A CA 1
ATOM 665 C C . GLU A 1 86 ? -9.211 9.121 15.862 1.00 78.94 86 GLU A C 1
ATOM 667 O O . GLU A 1 86 ? -10.111 9.945 16.004 1.00 78.94 86 GLU A O 1
ATOM 672 N N . ARG A 1 87 ? -9.165 7.969 16.537 1.00 80.38 87 ARG A N 1
ATOM 673 C CA . ARG A 1 87 ? -10.036 7.749 17.687 1.00 80.38 87 ARG A CA 1
ATOM 674 C C . ARG A 1 87 ? -9.593 8.718 18.767 1.00 80.38 87 ARG A C 1
ATOM 676 O O . ARG A 1 87 ? -8.385 8.864 18.984 1.00 80.38 87 ARG A O 1
ATOM 683 N N . ASP A 1 88 ? -10.559 9.313 19.452 1.00 74.50 88 ASP A N 1
ATOM 684 C CA . ASP A 1 88 ? -10.271 10.027 20.683 1.00 74.50 88 ASP A CA 1
ATOM 685 C C . ASP A 1 88 ? -9.456 9.105 21.581 1.00 74.50 88 ASP A C 1
ATOM 687 O O . ASP A 1 88 ? -9.734 7.903 21.706 1.00 74.50 88 ASP A O 1
ATOM 691 N N . ARG A 1 89 ? -8.379 9.648 22.149 1.00 75.94 89 ARG A N 1
ATOM 692 C CA . ARG A 1 89 ? -7.620 8.913 23.152 1.00 75.94 89 ARG A CA 1
ATOM 693 C C . ARG A 1 89 ? -8.613 8.594 24.262 1.00 75.94 89 ARG A C 1
ATOM 695 O O . ARG A 1 89 ? -9.080 9.514 24.926 1.00 75.94 89 ARG A O 1
ATOM 702 N N . ILE A 1 90 ? -8.944 7.313 24.446 1.00 69.94 90 ILE A N 1
ATOM 703 C CA . ILE A 1 90 ? -9.668 6.861 25.634 1.00 69.94 90 ILE A CA 1
ATOM 704 C C . ILE A 1 90 ? -8.827 7.361 26.805 1.00 69.94 90 ILE A C 1
ATOM 706 O O . ILE A 1 90 ? -7.686 6.935 26.986 1.00 69.94 90 ILE A O 1
ATOM 710 N N . SER A 1 91 ? -9.355 8.357 27.510 1.00 60.78 91 SER A N 1
ATOM 711 C CA . SER A 1 91 ? -8.703 9.032 28.621 1.00 60.78 91 SER A CA 1
ATOM 712 C C . SER A 1 91 ? -8.626 8.071 29.809 1.00 60.78 91 SER A C 1
ATOM 714 O O . SER A 1 91 ? -9.367 8.182 30.774 1.00 60.78 91 SER A O 1
ATOM 716 N N . THR A 1 92 ? -7.745 7.075 29.737 1.00 55.28 92 THR A N 1
ATOM 717 C CA . THR A 1 92 ? -7.179 6.413 30.925 1.00 55.28 92 THR A CA 1
ATOM 718 C C . THR A 1 92 ? -5.863 7.059 31.341 1.00 55.28 92 THR A C 1
ATOM 720 O O . THR A 1 92 ? -5.306 6.735 32.383 1.00 55.28 92 THR A O 1
ATOM 723 N N . ARG A 1 93 ? -5.409 8.066 30.590 1.00 55.00 93 ARG A N 1
ATOM 724 C CA . ARG A 1 93 ? -4.652 9.174 31.158 1.00 55.00 93 ARG A CA 1
ATOM 725 C C . ARG A 1 93 ? -5.493 10.420 30.994 1.00 55.00 93 ARG A C 1
ATOM 727 O O . ARG A 1 93 ? -5.491 11.022 29.922 1.00 55.00 93 ARG A O 1
ATOM 734 N N . ARG A 1 94 ? -6.191 10.802 32.065 1.00 47.53 94 ARG A N 1
ATOM 735 C CA . ARG A 1 94 ? -6.517 12.209 32.280 1.00 47.53 94 ARG A CA 1
ATOM 736 C C . ARG A 1 94 ? -5.241 12.987 31.969 1.00 47.53 94 ARG A C 1
ATOM 738 O O . ARG A 1 94 ? -4.218 12.785 32.617 1.00 47.53 94 ARG A O 1
ATOM 745 N N . SER A 1 95 ? -5.275 13.812 30.932 1.00 50.78 95 SER A N 1
ATOM 746 C CA . SER A 1 95 ? -4.375 14.950 30.871 1.00 50.78 95 SER A CA 1
ATOM 747 C C . SER A 1 95 ? -4.840 15.873 31.990 1.00 50.78 95 SER A C 1
ATOM 749 O O . SER A 1 95 ? -5.735 16.681 31.784 1.00 50.78 95 SER A O 1
ATOM 751 N N . SER A 1 96 ? -4.344 15.659 33.202 1.00 49.97 96 SER A N 1
ATOM 752 C CA . SER A 1 96 ? -4.596 16.535 34.340 1.00 49.97 96 SER A CA 1
ATOM 753 C C . SER A 1 96 ? -3.260 17.074 34.809 1.00 49.97 96 SER A C 1
ATOM 755 O O . SER A 1 96 ? -2.545 16.361 35.509 1.00 49.97 96 SER A O 1
ATOM 757 N N . TYR A 1 97 ? -2.940 18.288 34.367 1.00 51.66 97 TYR A N 1
ATOM 758 C CA . TYR A 1 97 ? -2.314 19.326 35.186 1.00 51.66 97 TYR A CA 1
ATOM 759 C C . TYR A 1 97 ? -2.334 20.641 34.374 1.00 51.66 97 TYR A C 1
ATOM 761 O O . TYR A 1 97 ? -1.370 20.979 33.705 1.00 51.66 97 TYR A O 1
ATOM 769 N N . GLU A 1 98 ? -3.501 21.253 34.153 1.00 50.97 98 GLU A N 1
ATOM 770 C CA . GLU A 1 98 ? -3.873 22.430 34.956 1.00 50.97 98 GLU A CA 1
ATOM 771 C C . GLU A 1 98 ? -3.538 22.285 36.446 1.00 50.97 98 GLU A C 1
ATOM 773 O O . GLU A 1 98 ? -4.099 21.481 37.196 1.00 50.97 98 GLU A O 1
ATOM 778 N N . ASP A 1 99 ? -2.541 23.076 36.808 1.00 52.97 99 ASP A N 1
ATOM 779 C CA . ASP A 1 99 ? -1.898 23.246 38.096 1.00 52.97 99 ASP A CA 1
ATOM 780 C C . ASP A 1 99 ? -2.805 23.979 39.088 1.00 52.97 99 ASP A C 1
ATOM 782 O O . ASP A 1 99 ? -2.737 25.197 39.204 1.00 52.97 99 ASP A O 1
ATOM 786 N N . SER A 1 100 ? -3.716 23.272 39.768 1.00 55.97 100 SER A N 1
ATOM 787 C CA . SER A 1 100 ? -4.494 23.868 40.879 1.00 55.97 100 SER A CA 1
ATOM 788 C C . SER A 1 100 ? -5.120 22.883 41.878 1.00 55.97 100 SER A C 1
ATOM 790 O O . SER A 1 100 ? -5.829 23.309 42.784 1.00 55.97 100 SER A O 1
ATOM 792 N N . SER A 1 101 ? -4.926 21.565 41.753 1.00 66.25 101 SER A N 1
ATOM 793 C CA . SER A 1 101 ? -5.624 20.613 42.642 1.00 66.25 101 SER A CA 1
ATOM 794 C C . SER A 1 101 ? -4.847 19.337 42.970 1.00 66.25 101 SER A C 1
ATOM 796 O O . SER A 1 101 ? -5.439 18.278 43.181 1.00 66.25 101 SER A O 1
ATOM 798 N N . LEU A 1 102 ? -3.516 19.417 43.078 1.00 61.94 102 LEU A N 1
ATOM 799 C CA . LEU A 1 102 ? -2.808 18.418 43.881 1.00 61.94 102 LEU A CA 1
ATOM 800 C C . LEU A 1 102 ? -3.136 18.660 45.363 1.00 61.94 102 LEU A C 1
ATOM 802 O O . LEU A 1 102 ? -3.025 19.799 45.826 1.00 61.94 102 LEU A O 1
ATOM 806 N N . PRO A 1 103 ? -3.536 17.625 46.126 1.00 69.56 103 PRO A N 1
ATOM 807 C CA . PRO A 1 103 ? -3.643 17.743 47.571 1.00 69.56 103 PRO A CA 1
ATOM 808 C C . PRO A 1 103 ? -2.299 18.210 48.130 1.00 69.56 103 PRO A C 1
ATOM 810 O O . PRO A 1 103 ? -1.256 17.664 47.768 1.00 69.56 103 PRO A O 1
ATOM 813 N N . SER A 1 104 ? -2.325 19.220 49.004 1.00 81.88 104 SER A N 1
ATOM 814 C CA . SER A 1 104 ? -1.126 19.663 49.720 1.00 81.88 104 SER A CA 1
ATOM 815 C C . SER A 1 104 ? -0.431 18.461 50.359 1.00 81.88 104 SER A C 1
ATOM 817 O O . SER A 1 104 ? -1.090 17.523 50.813 1.00 81.88 104 SER A O 1
ATOM 819 N N . ILE A 1 105 ? 0.898 18.513 50.451 1.00 82.00 105 ILE A N 1
ATOM 820 C CA . ILE A 1 105 ? 1.709 17.522 51.173 1.00 82.00 105 ILE A CA 1
ATOM 821 C C . ILE A 1 105 ? 1.111 17.248 52.566 1.00 82.00 105 ILE A C 1
ATOM 823 O O . ILE A 1 105 ? 1.053 16.101 53.003 1.00 82.00 105 ILE A O 1
ATOM 827 N N . ASN A 1 106 ? 0.542 18.271 53.210 1.00 80.75 106 ASN A N 1
ATOM 828 C CA . ASN A 1 106 ? -0.135 18.138 54.500 1.00 80.75 106 ASN A CA 1
ATOM 829 C C . ASN A 1 106 ? -1.397 17.262 54.447 1.00 80.75 106 ASN A C 1
ATOM 831 O O . ASN A 1 106 ? -1.634 16.489 55.371 1.00 80.75 106 ASN A O 1
ATOM 835 N N . ALA A 1 107 ? -2.186 17.337 53.372 1.00 84.69 107 ALA A N 1
ATOM 836 C CA . ALA A 1 107 ? -3.375 16.503 53.190 1.00 84.69 107 ALA A CA 1
ATOM 837 C C . ALA A 1 107 ? -3.003 15.024 52.989 1.00 84.69 107 ALA A C 1
ATOM 839 O O . ALA A 1 107 ? -3.692 14.134 53.486 1.00 84.69 107 ALA A O 1
ATOM 840 N N . LEU A 1 108 ? -1.882 14.758 52.311 1.00 81.75 108 LEU A N 1
ATOM 841 C CA . LEU A 1 108 ? -1.358 13.401 52.129 1.00 81.75 108 LEU A CA 1
ATOM 842 C C . LEU A 1 108 ? -0.835 12.818 53.447 1.00 81.75 108 LEU A C 1
ATOM 844 O O . LEU A 1 108 ? -1.131 11.669 53.770 1.00 81.75 108 LEU A O 1
ATOM 848 N N . ILE A 1 109 ? -0.118 13.621 54.239 1.00 85.75 109 ILE A N 1
ATOM 849 C CA . ILE A 1 109 ? 0.370 13.216 55.564 1.00 85.75 109 ILE A CA 1
ATOM 850 C C . ILE A 1 109 ? -0.805 12.916 56.504 1.00 85.75 109 ILE A C 1
ATOM 852 O O . ILE A 1 109 ? -0.796 11.896 57.190 1.00 85.75 109 ILE A O 1
ATOM 856 N N . GLN A 1 110 ? -1.850 13.751 56.508 1.00 84.75 110 GLN A N 1
ATOM 857 C CA . GLN A 1 110 ? -3.053 13.500 57.311 1.00 84.75 110 GLN A CA 1
ATOM 858 C C . GLN A 1 110 ? -3.746 12.185 56.934 1.00 84.75 110 GLN A C 1
ATOM 860 O O . GLN A 1 110 ? -4.150 11.434 57.822 1.00 84.75 110 GLN A O 1
ATOM 865 N N . ALA A 1 111 ? -3.849 11.874 55.640 1.00 82.19 111 ALA A N 1
ATOM 866 C CA . ALA A 1 111 ? -4.440 10.623 55.174 1.00 82.19 111 ALA A CA 1
ATOM 867 C C . ALA A 1 111 ? -3.622 9.381 55.595 1.00 82.19 111 ALA A C 1
ATOM 869 O O . ALA A 1 111 ? -4.207 8.358 55.963 1.00 82.19 111 ALA A O 1
ATOM 870 N N . ASP A 1 112 ? -2.286 9.463 55.607 1.00 84.25 112 ASP A N 1
ATOM 871 C CA . ASP A 1 112 ? -1.421 8.368 56.084 1.00 84.25 112 ASP A CA 1
ATOM 872 C C . ASP A 1 112 ? -1.539 8.169 57.607 1.00 84.25 112 ASP A C 1
ATOM 874 O O . ASP A 1 112 ? -1.609 7.044 58.099 1.00 84.25 112 ASP A O 1
ATOM 878 N N . VAL A 1 113 ? -1.652 9.258 58.373 1.00 84.88 113 VAL A N 1
ATOM 879 C CA . VAL A 1 113 ? -1.836 9.183 59.832 1.00 84.88 113 VAL A CA 1
ATOM 880 C C . VAL A 1 113 ? -3.198 8.581 60.193 1.00 84.88 113 VAL A C 1
ATOM 882 O O . VAL A 1 113 ? -3.267 7.719 61.069 1.00 84.88 113 VAL A O 1
ATOM 885 N N . LEU A 1 114 ? -4.274 8.982 59.508 1.00 83.06 114 LEU A N 1
ATOM 886 C CA . LEU A 1 114 ? -5.622 8.451 59.751 1.00 83.06 114 LEU A CA 1
ATOM 887 C C . LEU A 1 114 ? -5.746 6.972 59.369 1.00 83.06 114 LEU A C 1
ATOM 889 O O . LEU A 1 114 ? -6.390 6.202 60.077 1.00 83.06 114 LEU A O 1
ATOM 893 N N . SER A 1 115 ? -5.100 6.546 58.283 1.00 79.25 115 SER A N 1
ATOM 894 C CA . SER A 1 115 ? -5.143 5.142 57.853 1.00 79.25 115 SER A CA 1
ATOM 895 C C . SER A 1 115 ? -4.398 4.203 58.812 1.00 79.25 115 SER A C 1
ATOM 897 O O . SER A 1 115 ? -4.804 3.054 58.986 1.00 79.25 115 SER A O 1
ATOM 899 N N . ARG A 1 116 ? -3.386 4.699 59.536 1.00 73.44 116 ARG A N 1
ATOM 900 C CA . ARG A 1 116 ? -2.689 3.950 60.601 1.00 73.44 116 ARG A CA 1
ATOM 901 C C . ARG A 1 116 ? -3.494 3.815 61.901 1.00 73.44 116 ARG A C 1
ATOM 903 O O . ARG A 1 116 ? -3.214 2.917 62.697 1.00 73.44 116 ARG A O 1
ATOM 910 N N . GLN A 1 117 ? -4.508 4.655 62.117 1.00 64.44 117 GLN A N 1
ATOM 911 C CA . GLN A 1 117 ? -5.350 4.637 63.324 1.00 64.44 117 GLN A CA 1
ATOM 912 C C . GLN A 1 117 ? -6.464 3.575 63.301 1.00 64.44 117 GLN A C 1
ATOM 914 O O . GLN A 1 117 ? -7.165 3.416 64.294 1.00 64.44 117 GLN A O 1
ATOM 919 N N . ILE A 1 118 ? -6.586 2.768 62.239 1.00 57.47 118 ILE A N 1
ATOM 920 C CA . ILE A 1 118 ? -7.528 1.626 62.183 1.00 57.47 118 ILE A CA 1
ATOM 921 C C . ILE A 1 118 ? -7.066 0.452 63.089 1.00 57.47 118 ILE A C 1
ATOM 923 O O . ILE A 1 118 ? -7.736 -0.570 63.206 1.00 57.47 118 ILE A O 1
ATOM 927 N N . THR A 1 119 ? -5.943 0.601 63.799 1.00 54.62 119 THR A N 1
ATOM 928 C CA . THR A 1 119 ? -5.298 -0.468 64.581 1.00 54.62 119 THR A CA 1
ATOM 929 C C . THR A 1 119 ? -5.434 -0.331 66.104 1.00 54.62 119 THR A C 1
ATOM 931 O O . THR A 1 119 ? -4.559 -0.789 66.837 1.00 54.62 119 THR A O 1
ATOM 934 N N . SER A 1 120 ? -6.516 0.259 66.617 1.00 44.78 120 SER A N 1
ATOM 935 C CA . SER A 1 120 ? -6.838 0.200 68.052 1.00 44.78 120 SER A CA 1
ATOM 936 C C . SER A 1 120 ? -8.268 -0.312 68.293 1.00 44.78 120 SER A C 1
ATOM 938 O O . SER A 1 120 ? -9.221 0.199 67.705 1.00 44.78 120 SER A O 1
ATOM 940 N N . PRO A 1 121 ? -8.446 -1.352 69.132 1.00 46.59 121 PRO A N 1
ATOM 941 C CA . PRO A 1 121 ? -9.733 -2.005 69.319 1.00 46.59 121 PRO A CA 1
ATOM 942 C C . PRO A 1 121 ? -10.605 -1.194 70.286 1.00 46.59 121 PRO A C 1
ATOM 944 O O . PRO A 1 121 ? -10.294 -1.090 71.471 1.00 46.59 121 PRO A O 1
ATOM 947 N N . ALA A 1 122 ? -11.717 -0.645 69.797 1.00 41.66 122 ALA A N 1
ATOM 948 C CA . ALA A 1 122 ? -12.837 -0.248 70.649 1.00 41.66 122 ALA A CA 1
ATOM 949 C C . ALA A 1 122 ? -13.815 -1.436 70.788 1.00 41.66 122 ALA A C 1
ATOM 951 O O . ALA A 1 122 ? -14.030 -2.159 69.810 1.00 41.66 122 ALA A O 1
ATOM 952 N N . PRO A 1 123 ? -14.402 -1.677 71.975 1.00 50.38 123 PRO A N 1
ATOM 953 C CA . PRO A 1 123 ? -15.192 -2.872 72.229 1.00 50.38 123 PRO A CA 1
ATOM 954 C C . PRO A 1 123 ? -16.632 -2.657 71.757 1.00 50.38 123 PRO A C 1
ATOM 956 O O . PRO A 1 123 ? -17.385 -1.930 72.399 1.00 50.38 123 PRO A O 1
ATOM 959 N N . ILE A 1 124 ? -17.043 -3.302 70.660 1.00 42.12 124 ILE A N 1
ATOM 960 C CA . ILE A 1 124 ? -18.467 -3.459 70.327 1.00 42.12 124 ILE A CA 1
ATOM 961 C C . ILE A 1 124 ? -18.764 -4.917 69.949 1.00 42.12 124 ILE A C 1
ATOM 963 O O . ILE A 1 124 ? -18.375 -5.424 68.904 1.00 42.12 124 ILE A O 1
ATOM 967 N N . LEU A 1 125 ? -19.423 -5.552 70.916 1.00 47.47 125 LEU A N 1
ATOM 968 C CA . LEU A 1 125 ? -20.403 -6.637 70.912 1.00 47.47 125 LEU A CA 1
ATOM 969 C C . LEU A 1 125 ? -20.732 -7.375 69.586 1.00 47.47 125 LEU A C 1
ATOM 971 O O . LEU A 1 125 ? -21.323 -6.819 68.667 1.00 47.47 125 LEU A O 1
ATOM 975 N N . ASN A 1 126 ? -20.495 -8.692 69.654 1.00 50.28 126 ASN A N 1
ATOM 976 C CA . ASN A 1 126 ? -21.178 -9.831 69.018 1.00 50.28 126 ASN A CA 1
ATOM 977 C C . ASN A 1 126 ? -21.080 -10.052 67.496 1.00 50.28 126 ASN A C 1
ATOM 979 O O . ASN A 1 126 ? -21.863 -9.539 66.702 1.00 50.28 126 ASN A O 1
ATOM 983 N N . GLY A 1 127 ? -20.210 -11.005 67.140 1.00 44.84 127 GLY A N 1
ATOM 984 C CA . GLY A 1 127 ? -20.231 -11.762 65.889 1.00 44.84 127 GLY A CA 1
ATOM 985 C C . GLY A 1 127 ? -18.940 -12.566 65.725 1.00 44.84 127 GLY A C 1
ATOM 986 O O . GLY A 1 127 ? -17.929 -12.015 65.302 1.00 44.84 127 GLY A O 1
ATOM 987 N N . ASP A 1 128 ? -18.950 -13.848 66.097 1.00 52.31 128 ASP A N 1
ATOM 988 C CA . ASP A 1 128 ? -17.781 -14.737 66.075 1.00 52.31 128 ASP A CA 1
ATOM 989 C C . ASP A 1 128 ? -17.138 -14.857 64.678 1.00 52.31 128 ASP A C 1
ATOM 991 O O . ASP A 1 128 ? -17.619 -15.568 63.798 1.00 52.31 1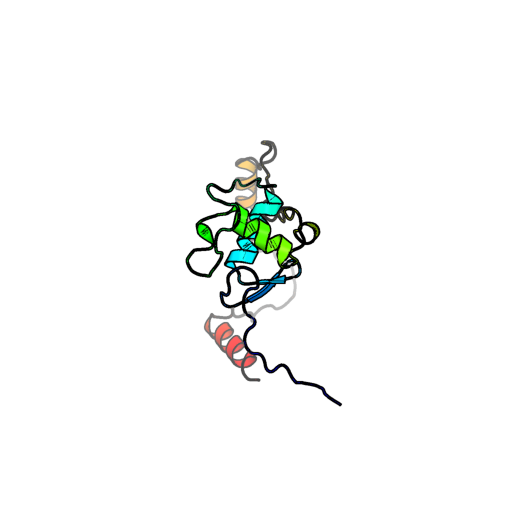28 ASP A O 1
ATOM 995 N N . ILE A 1 129 ? -15.984 -14.205 64.488 1.00 54.25 129 ILE A N 1
ATOM 996 C CA . ILE A 1 129 ? -15.077 -14.382 63.336 1.00 54.25 129 ILE A CA 1
ATOM 997 C C . ILE A 1 129 ? -13.772 -15.022 63.841 1.00 54.25 129 ILE A C 1
ATOM 999 O O . ILE A 1 129 ? -12.675 -14.516 63.622 1.00 54.25 129 ILE A O 1
ATOM 1003 N N . ARG A 1 130 ? -13.858 -16.138 64.576 1.00 50.88 130 ARG A N 1
ATOM 1004 C CA . ARG A 1 130 ? -12.670 -16.791 65.166 1.00 50.88 130 ARG A CA 1
ATOM 1005 C C . ARG A 1 130 ? -12.023 -17.880 64.293 1.00 50.88 130 ARG A C 1
ATOM 1007 O O . ARG A 1 130 ? -11.213 -18.651 64.794 1.00 50.88 130 ARG A O 1
ATOM 1014 N N . THR A 1 131 ? -12.306 -17.961 62.992 1.00 56.97 131 THR A N 1
ATOM 1015 C CA . THR A 1 131 ? -11.688 -19.000 62.130 1.00 56.97 131 THR A CA 1
ATOM 1016 C C . THR A 1 131 ? -11.305 -18.565 60.717 1.00 56.97 131 THR A C 1
ATOM 1018 O O . THR A 1 131 ? -11.045 -19.417 59.869 1.00 56.97 131 THR A O 1
ATOM 1021 N N . LYS A 1 132 ? -11.161 -17.266 60.427 1.00 58.66 132 LYS A N 1
ATOM 1022 C CA . LYS A 1 132 ? -10.593 -16.857 59.131 1.00 58.66 132 LYS A CA 1
ATOM 1023 C C . LYS A 1 132 ? -9.075 -17.057 59.129 1.00 58.66 132 LYS A C 1
ATOM 1025 O O . LYS A 1 132 ? -8.311 -16.131 59.382 1.00 58.66 132 LYS A O 1
ATOM 1030 N N . LYS A 1 133 ? -8.641 -18.292 58.852 1.00 68.62 133 LYS A N 1
ATOM 1031 C CA . LYS A 1 133 ? -7.274 -18.572 58.402 1.00 68.62 133 LYS A CA 1
ATOM 1032 C C . LYS A 1 133 ? -7.060 -17.785 57.110 1.00 68.62 133 LYS A C 1
ATOM 1034 O O . LYS A 1 133 ? -7.857 -17.891 56.181 1.00 68.62 133 LYS A O 1
ATOM 1039 N N . ILE A 1 134 ? -6.018 -16.964 57.079 1.00 74.81 134 ILE A N 1
ATOM 1040 C CA . ILE A 1 134 ? -5.596 -16.272 55.862 1.00 74.81 134 ILE A CA 1
ATOM 1041 C C . ILE A 1 134 ? -5.151 -17.356 54.878 1.00 74.81 134 ILE A C 1
ATOM 1043 O O . ILE A 1 134 ? -4.296 -18.171 55.223 1.00 74.81 134 ILE A O 1
ATOM 1047 N N . ALA A 1 135 ? -5.767 -17.390 53.696 1.00 70.19 135 ALA A N 1
ATOM 1048 C CA . ALA A 1 135 ? -5.424 -18.353 52.658 1.00 70.19 135 ALA A CA 1
ATOM 1049 C C . ALA A 1 135 ? -3.963 -18.152 52.231 1.00 70.19 135 ALA A C 1
ATOM 1051 O O . ALA A 1 135 ? -3.548 -17.037 51.900 1.00 70.19 135 ALA A O 1
ATOM 1052 N N . ALA A 1 136 ? -3.183 -19.226 52.260 1.00 80.44 136 ALA A N 1
ATOM 1053 C CA . ALA A 1 136 ? -1.821 -19.233 51.761 1.00 80.44 136 ALA A CA 1
ATOM 1054 C C . ALA A 1 136 ? -1.815 -19.345 50.230 1.00 80.44 136 ALA A C 1
ATOM 1056 O O . ALA A 1 136 ? -2.795 -19.741 49.598 1.00 80.44 136 ALA A O 1
ATOM 1057 N N . ILE A 1 137 ? -0.671 -19.038 49.616 1.00 77.12 137 ILE A N 1
ATOM 1058 C CA . ILE A 1 137 ? -0.474 -19.136 48.158 1.00 77.12 137 ILE A CA 1
ATOM 1059 C C . ILE A 1 137 ? -0.799 -20.552 47.643 1.00 77.12 137 ILE A C 1
ATOM 1061 O O . ILE A 1 137 ? -1.296 -20.713 46.531 1.00 77.12 137 ILE A O 1
ATOM 1065 N N . THR A 1 138 ? -0.584 -21.576 48.471 1.00 80.88 138 THR A N 1
ATOM 1066 C CA . THR A 1 138 ? -0.944 -22.968 48.175 1.00 80.88 138 THR A CA 1
ATOM 1067 C C . THR A 1 138 ? -2.450 -23.170 48.022 1.00 80.88 138 THR A C 1
ATOM 1069 O O . THR A 1 138 ? -2.869 -23.868 47.103 1.00 80.88 138 THR A O 1
ATOM 1072 N N . ASP A 1 139 ? -3.261 -22.510 48.851 1.00 81.88 139 ASP A N 1
ATOM 1073 C CA . ASP A 1 139 ? -4.725 -22.619 48.824 1.00 81.88 139 ASP A CA 1
ATOM 1074 C C . ASP A 1 139 ? -5.297 -21.971 47.553 1.00 81.88 139 ASP A C 1
ATOM 1076 O O . ASP A 1 139 ? -6.253 -22.461 46.953 1.00 81.88 139 ASP A O 1
ATOM 1080 N N . VAL A 1 140 ? -4.657 -20.890 47.094 1.00 81.94 140 VAL A N 1
ATOM 1081 C CA . VAL A 1 140 ? -4.998 -20.217 45.833 1.00 81.94 140 VAL A CA 1
ATOM 1082 C C . VAL A 1 140 ? -4.618 -21.085 44.629 1.00 81.94 140 VAL A C 1
ATOM 1084 O O . VAL A 1 140 ? -5.426 -21.255 43.718 1.00 81.94 140 VAL A O 1
ATOM 1087 N N . CYS A 1 141 ? -3.419 -21.678 44.631 1.00 81.12 141 CYS A N 1
ATOM 1088 C CA . CYS A 1 141 ? -2.957 -22.547 43.545 1.00 81.12 141 CYS A CA 1
ATOM 1089 C C . CYS A 1 141 ? -3.821 -23.805 43.376 1.00 81.12 141 CYS A C 1
ATOM 1091 O O . CYS A 1 141 ? -4.121 -24.184 42.244 1.00 81.12 141 CYS A O 1
ATOM 1093 N N . GLU A 1 142 ? -4.238 -24.447 44.468 1.00 83.00 142 GLU A N 1
ATOM 1094 C CA . GLU A 1 142 ? -5.116 -25.622 44.398 1.00 83.00 142 GLU A CA 1
ATOM 1095 C C . GLU A 1 142 ? -6.526 -25.261 43.910 1.00 83.00 142 GLU A C 1
ATOM 1097 O O . GLU A 1 142 ? -7.080 -25.961 43.060 1.00 83.00 142 GLU A O 1
ATOM 1102 N N . SER A 1 143 ? -7.060 -24.109 44.332 1.00 83.00 143 SER A N 1
ATOM 1103 C CA . SER A 1 143 ? -8.331 -23.583 43.817 1.00 83.00 143 SER A CA 1
ATOM 1104 C C . SER A 1 143 ? -8.286 -23.345 42.299 1.00 83.00 143 SER A C 1
ATOM 1106 O O . SER A 1 143 ? -9.193 -23.747 41.569 1.00 83.00 143 SER A O 1
ATOM 1108 N N . MET A 1 144 ? -7.185 -22.778 41.788 1.00 83.06 144 MET A N 1
ATOM 1109 C CA . MET A 1 144 ? -7.002 -22.564 40.347 1.00 83.06 144 MET A CA 1
ATOM 1110 C C . MET A 1 144 ? -6.901 -23.875 39.553 1.00 83.06 144 MET A C 1
ATOM 1112 O O . MET A 1 144 ? -7.404 -23.943 38.433 1.00 83.06 144 MET A O 1
ATOM 1116 N N . LYS A 1 145 ? -6.287 -24.928 40.111 1.00 79.88 145 LYS A N 1
ATOM 1117 C CA . LYS A 1 145 ? -6.208 -26.245 39.452 1.00 79.88 145 LYS A CA 1
ATOM 1118 C C . LYS A 1 145 ? -7.575 -26.913 39.335 1.00 79.88 145 LYS A C 1
ATOM 1120 O O . LYS A 1 145 ? -7.886 -27.466 38.285 1.00 79.88 145 LYS A O 1
ATOM 1125 N N . GLN A 1 146 ? -8.397 -26.842 40.382 1.00 73.31 146 GLN A N 1
ATOM 1126 C CA . GLN A 1 146 ? -9.733 -27.449 40.383 1.00 73.31 146 GLN A CA 1
ATOM 1127 C C . GLN A 1 146 ? -10.690 -26.795 39.378 1.00 73.31 146 GLN A C 1
ATOM 1129 O O . GLN A 1 146 ? -11.573 -27.469 38.862 1.00 73.31 146 GLN A O 1
ATOM 1134 N N . GLN A 1 147 ? -10.492 -25.519 39.041 1.00 69.19 147 GLN A N 1
ATOM 1135 C CA . GLN A 1 147 ? -11.310 -24.815 38.044 1.00 69.19 147 GLN A CA 1
ATOM 1136 C C . GLN A 1 147 ? -10.930 -25.114 36.584 1.00 69.19 147 GLN A C 1
ATOM 1138 O O . GLN A 1 147 ? -11.694 -24.781 35.681 1.00 69.19 147 GLN A O 1
ATOM 1143 N N . LEU A 1 148 ? -9.765 -25.720 36.338 1.00 62.59 148 LEU A N 1
ATOM 1144 C CA . LEU A 1 148 ? -9.264 -26.039 34.994 1.00 62.59 148 LEU A CA 1
ATOM 1145 C C . LEU A 1 148 ? -9.466 -27.512 34.605 1.00 62.59 148 LEU A C 1
ATOM 1147 O O . LEU A 1 148 ? -9.124 -27.898 33.491 1.00 62.59 148 LEU A O 1
ATOM 1151 N N . LEU A 1 149 ? -10.023 -28.322 35.507 1.00 58.66 149 LEU A N 1
ATOM 1152 C CA . LEU A 1 149 ? -10.474 -29.683 35.231 1.00 58.66 149 LEU A CA 1
ATOM 1153 C C . LEU A 1 149 ? -11.968 -29.656 34.875 1.00 58.66 149 LEU A C 1
ATOM 1155 O O . LEU A 1 149 ? -12.821 -30.007 35.689 1.00 58.66 149 LEU A O 1
ATOM 1159 N N . VAL A 1 150 ? -12.259 -29.208 33.652 1.00 54.56 150 VAL A N 1
ATOM 1160 C CA . VAL A 1 150 ? -13.475 -29.543 32.893 1.00 54.56 150 VAL A CA 1
ATOM 1161 C C . VAL A 1 150 ? -13.033 -30.195 31.595 1.00 54.56 150 VAL A C 1
ATOM 1163 O O . VAL A 1 150 ? -12.148 -29.607 30.932 1.00 54.56 150 VAL A O 1
#

Radius of gyration: 31.04 Å; chains: 1; bounding box: 36×54×88 Å

InterPro domains:
  IPR001628 Zinc finger, nuclear hormone receptor-type [PF00105] (12-80)
  IPR001628 Zinc finger, nuclear hormone receptor-type [PR00047] (13-29)
  IPR001628 Zinc finger, nuclear hormone receptor-type [PR00047] (29-44)
  IPR001628 Zinc finger, nuclear hormone receptor-type [PR00047] (62-70)
  IPR001628 Zinc finger, nuclear hormone receptor-type [PR00047] (70-78)
  IPR001628 Zinc finger, nuclear hormone receptor-type [PS00031] (13-39)
  IPR001628 Zinc finger, nuclear hormone receptor-type [PS51030] (10-85)
  IPR001628 Zinc finger, nuclear hormone receptor-type [SM00399] (10-81)
  IPR013088 Zinc finger, NHR/GATA-type [G3DSA:3.30.50.10] (5-93)
  IPR035500 Nuclear hormone receptor-like domain superfamily [G3DSA:1.10.565.10] (94-150)
  IPR049636 Hepatocyte nuclear factor 4-like, DNA-binding domain [cd06960] (13-88)
  IPR050274 Nuclear hormone receptor family NR2 subfamily [PTHR24083] (10-149)

Organism: Nothobranchius furzeri (NCBI:txid105023)

Sequence (150 aa):
MNATGHLAAGSLCAICGDRATGKHYGASSCDGCKGFFRRSVRKNHMYSCRFSRQCIVDKDKRNQCRYCRLKKCFRAGMKKEAVQNERDRISTRRSSYEDSSLPSINALIQADVLSRQITSPAPILNGDIRTKKIAAITDVCESMKQQLLV

Secondary structure (DSSP, 8-state):
----------PBPTTTSSBP-EEETTEEE-HHHHHHHHHHHHTT-----SSSS-----TTTTTS-HHHHHHHHHHTT--GGGSPPPPP---SS----SSS-SPPHHHHHHHHHHHHGGGS------------PPPPHHHHHHHHHHTT--

Foldseek 3Di:
DDDPDPDCPQDAAQQARHRFPQAAQHAGHHPVLNVLLLVCLQVVDDFDDPDPLCDHRHPPCVVVGSSNSNVSCVVRPRDSVSRDHDDDDPPPPDPDDPPDDDPPPVVVVVVVVVVVVVPDDDDDDDDDPPDPDPDDPVNVVVVVVVVPPD